Protein AF-A0A2X3F870-F1 (afdb_monomer_lite)

pLDDT: mean 76.88, std 18.26, range [32.31, 94.62]

Radius of gyration: 20.9 Å; chains: 1; bounding box: 55×44×56 Å

Secondary structure (DSSP, 8-state):
-HHHHHHHHHT---TTTS--HHHHHHHHH-SHHHHHHHHHHHHHHHT-GGGGTSPPSHHHHHHHHHHHT-S-S-TT-HHHHHHHHHHHHHHHHHHHHHHHHHHHHHHHHSSSSS-SS-EEETTEEE-TT--HHHHHHHHHHHS-TTS--S---S--------------

Foldseek 3Di:
DLVLLVVLVVPVDPVPPQQFQVSVCCVVVVDPVSLVVVQVLLVCLLPDPLLVLAADDDVLVVLSVLSVVTQDPRRRDSNSNSSNVVSSVQSVVSVVLLVQQQVQVCVQQVDQAFRCQWDDGPNDTHHGRHGSSNSSSVSCVVDDPPPPDPPPPDPPPPPPDPPDDDDD

Organism: Klebsiella pneumoniae (NCBI:txid573)

Structure (mmCIF, N/CA/C/O backbone):
data_AF-A0A2X3F870-F1
#
_entry.id   AF-A0A2X3F870-F1
#
loop_
_atom_site.group_PDB
_atom_site.id
_atom_site.type_symbol
_atom_site.label_atom_id
_atom_site.label_alt_id
_atom_site.label_comp_id
_atom_site.label_asym_id
_atom_site.label_entity_id
_atom_site.label_seq_id
_atom_site.pdbx_PDB_ins_code
_atom_site.Cartn_x
_atom_site.Cartn_y
_atom_site.Cartn_z
_atom_site.occupancy
_atom_site.B_iso_or_equiv
_atom_site.auth_seq_id
_atom_site.auth_comp_id
_atom_site.auth_asym_id
_atom_site.auth_atom_id
_atom_site.pdbx_PDB_model_num
ATOM 1 N N . MET A 1 1 ? 0.006 -7.169 -11.739 1.00 73.25 1 MET A N 1
ATOM 2 C CA . MET A 1 1 ? 1.430 -6.806 -11.553 1.00 73.25 1 MET A CA 1
ATOM 3 C C . MET A 1 1 ? 2.261 -7.981 -11.046 1.00 73.25 1 MET A C 1
ATOM 5 O O . MET A 1 1 ? 3.310 -8.224 -11.620 1.00 73.25 1 MET A O 1
ATOM 9 N N . LEU A 1 2 ? 1.785 -8.770 -10.071 1.00 78.81 2 LEU A N 1
ATOM 10 C CA . LEU A 1 2 ? 2.507 -9.963 -9.597 1.00 78.81 2 LEU A CA 1
ATOM 11 C C . LEU A 1 2 ? 2.809 -11.006 -10.691 1.00 78.81 2 LEU A C 1
ATOM 13 O O . LEU A 1 2 ? 3.943 -11.457 -10.790 1.00 78.81 2 LEU A O 1
ATOM 17 N N . ALA A 1 3 ? 1.834 -11.350 -11.539 1.00 76.44 3 ALA A N 1
ATOM 18 C CA . ALA A 1 3 ? 2.056 -12.285 -12.651 1.00 76.44 3 ALA A CA 1
ATOM 19 C C . ALA A 1 3 ? 3.134 -11.778 -13.627 1.00 76.44 3 ALA A C 1
ATOM 21 O O . ALA A 1 3 ? 3.994 -12.542 -14.049 1.00 76.44 3 ALA A O 1
ATOM 22 N N . LEU A 1 4 ? 3.145 -10.468 -13.900 1.00 74.25 4 LEU A N 1
ATOM 23 C CA . LEU A 1 4 ? 4.176 -9.827 -14.716 1.00 74.25 4 LEU A CA 1
ATOM 24 C C . LEU A 1 4 ? 5.551 -9.932 -14.036 1.00 74.25 4 LEU A C 1
ATOM 26 O O . LEU A 1 4 ? 6.508 -10.361 -14.662 1.00 74.25 4 LEU A O 1
ATOM 30 N N . ALA A 1 5 ? 5.650 -9.640 -12.735 1.00 79.75 5 ALA A N 1
ATOM 31 C CA . ALA A 1 5 ? 6.893 -9.813 -11.977 1.00 79.75 5 ALA A CA 1
ATOM 32 C C . ALA A 1 5 ? 7.414 -11.263 -12.013 1.00 79.75 5 ALA A C 1
ATOM 34 O O . ALA A 1 5 ? 8.611 -11.499 -12.171 1.00 79.75 5 ALA A O 1
ATOM 35 N N . GLN A 1 6 ? 6.514 -12.244 -11.897 1.00 81.12 6 GLN A N 1
ATOM 36 C CA . GLN A 1 6 ? 6.862 -13.661 -11.991 1.00 81.12 6 GLN A CA 1
ATOM 37 C C . GLN A 1 6 ? 7.358 -14.032 -13.391 1.00 81.12 6 GLN A C 1
ATOM 39 O O . GLN A 1 6 ? 8.369 -14.719 -13.494 1.00 81.12 6 GLN A O 1
ATOM 44 N N . GLN A 1 7 ? 6.715 -13.537 -14.451 1.00 72.19 7 GLN A N 1
ATOM 45 C CA . GLN A 1 7 ? 7.171 -13.729 -15.832 1.00 72.19 7 GLN A CA 1
ATOM 46 C C . GLN A 1 7 ? 8.572 -13.137 -16.055 1.00 72.19 7 GLN A C 1
ATOM 48 O O . GLN A 1 7 ? 9.436 -13.821 -16.596 1.00 72.19 7 GLN A O 1
ATOM 53 N N . PHE A 1 8 ? 8.849 -11.937 -15.530 1.00 73.88 8 PHE A N 1
ATOM 54 C CA . PHE A 1 8 ? 10.190 -11.329 -15.553 1.00 73.88 8 PHE A CA 1
ATOM 55 C C . PHE A 1 8 ? 11.271 -12.193 -14.892 1.00 73.88 8 PHE A C 1
ATOM 57 O O . PHE A 1 8 ? 12.393 -12.263 -15.390 1.00 73.88 8 PHE A O 1
ATOM 64 N N . ARG A 1 9 ? 10.944 -12.885 -13.795 1.00 72.38 9 ARG A N 1
ATOM 65 C CA . ARG A 1 9 ? 11.877 -13.812 -13.133 1.00 72.38 9 ARG A CA 1
ATOM 66 C C . ARG A 1 9 ? 12.014 -15.148 -13.853 1.00 72.38 9 ARG A C 1
ATOM 68 O O . ARG A 1 9 ? 13.102 -15.716 -13.865 1.00 72.38 9 ARG A O 1
ATOM 75 N N . GLN A 1 10 ? 10.921 -15.674 -14.400 1.00 71.62 10 GLN A N 1
ATOM 76 C CA . GLN A 1 10 ? 10.891 -16.985 -15.052 1.00 71.62 10 GLN A CA 1
ATOM 77 C C . GLN A 1 10 ? 11.639 -16.982 -16.380 1.00 71.62 10 GLN A C 1
ATOM 79 O O . GLN A 1 10 ? 12.357 -17.935 -16.669 1.00 71.62 10 GLN A O 1
ATOM 84 N N . GLU A 1 11 ? 11.534 -15.904 -17.156 1.00 62.66 11 GLU A N 1
ATOM 85 C CA . GLU A 1 11 ? 12.196 -15.822 -18.458 1.00 62.66 11 GLU A CA 1
ATOM 86 C C . GLU A 1 11 ? 13.712 -15.594 -18.363 1.00 62.66 11 GLU A C 1
ATOM 88 O O . GLU A 1 11 ? 14.329 -15.557 -19.423 1.00 62.66 11 GLU A O 1
ATOM 93 N N . LYS A 1 12 ? 14.295 -15.474 -17.139 1.00 57.09 12 LYS A N 1
ATOM 94 C CA . LYS A 1 12 ? 15.733 -15.265 -16.822 1.00 57.09 12 LYS A CA 1
ATOM 95 C C . LYS A 1 12 ? 16.523 -14.939 -18.089 1.00 57.09 12 LYS A C 1
ATOM 97 O O . LYS A 1 12 ? 16.999 -15.889 -18.719 1.00 57.09 12 LYS A O 1
ATOM 102 N N . PRO A 1 13 ? 16.626 -13.664 -18.507 1.00 52.56 13 PRO A N 1
ATOM 103 C CA . PRO A 1 13 ? 17.113 -13.345 -19.836 1.00 52.56 13 PRO A CA 1
ATOM 104 C C . PRO A 1 13 ? 18.503 -13.937 -19.990 1.00 52.56 13 PRO A C 1
ATOM 106 O O . PRO A 1 13 ? 19.480 -13.497 -19.389 1.00 52.56 13 PRO A O 1
ATOM 109 N N . THR A 1 14 ? 18.567 -15.005 -20.770 1.00 51.88 14 THR A N 1
ATOM 110 C CA . THR A 1 14 ? 19.816 -15.529 -21.276 1.00 51.88 14 THR A CA 1
ATOM 111 C C . THR A 1 14 ? 20.314 -14.430 -22.190 1.00 51.88 14 THR A C 1
ATOM 113 O O . THR A 1 14 ? 19.620 -14.060 -23.139 1.00 51.88 14 THR A O 1
ATOM 116 N N . THR A 1 15 ? 21.457 -13.847 -21.828 1.00 47.84 15 THR A N 1
ATOM 117 C CA . THR A 1 15 ? 22.176 -12.809 -22.568 1.00 47.84 15 THR A CA 1
ATOM 118 C C . THR A 1 15 ? 22.180 -13.156 -24.061 1.00 47.84 15 THR A C 1
ATOM 120 O O . THR A 1 15 ? 23.000 -13.955 -24.499 1.00 47.84 15 THR A O 1
ATOM 123 N N . GLY A 1 16 ? 21.214 -12.646 -24.833 1.00 47.25 16 GLY A N 1
ATOM 124 C CA . GLY A 1 16 ? 21.075 -12.982 -26.254 1.00 47.25 16 GLY A CA 1
ATOM 125 C C . GLY A 1 16 ? 19.655 -13.016 -26.833 1.00 47.25 16 GLY A C 1
ATOM 126 O O . GLY A 1 16 ? 19.491 -12.561 -27.958 1.00 47.25 16 GLY A O 1
ATOM 127 N N . LEU A 1 17 ? 18.627 -13.507 -26.120 1.00 54.16 17 LEU A N 1
ATOM 128 C CA . LEU A 1 17 ? 17.283 -13.693 -26.724 1.00 54.16 17 LEU A CA 1
ATOM 129 C C . LEU A 1 17 ? 16.274 -12.578 -26.390 1.00 54.16 17 LEU A C 1
ATOM 131 O O . LEU A 1 17 ? 15.372 -12.290 -27.174 1.00 54.16 17 LEU A O 1
ATOM 135 N N . PHE A 1 18 ? 16.455 -11.917 -25.249 1.00 53.16 18 PHE A N 1
ATOM 136 C CA . PHE A 1 18 ? 15.670 -10.764 -24.816 1.00 53.16 18 PHE A CA 1
ATOM 137 C C . PHE A 1 18 ? 16.640 -9.600 -24.636 1.00 53.16 18 PHE A C 1
ATOM 139 O O . PHE A 1 18 ? 17.223 -9.425 -23.568 1.00 53.16 18 PHE A O 1
ATOM 146 N N . GLY A 1 19 ? 16.918 -8.860 -25.710 1.00 55.22 19 GLY A N 1
ATOM 147 C CA . GLY A 1 19 ? 17.696 -7.629 -25.597 1.00 55.22 19 GLY A CA 1
ATOM 148 C C . GLY A 1 19 ? 16.934 -6.678 -24.682 1.00 55.22 19 GLY A C 1
ATOM 149 O O . GLY A 1 19 ? 15.888 -6.224 -25.101 1.00 55.22 19 GLY A O 1
ATOM 150 N N . ASN A 1 20 ? 17.434 -6.459 -23.464 1.00 66.75 20 ASN A N 1
ATOM 151 C CA . ASN A 1 20 ? 16.918 -5.615 -22.378 1.00 66.75 20 ASN A CA 1
ATOM 152 C C . ASN A 1 20 ? 15.474 -5.851 -21.858 1.00 66.75 20 ASN A C 1
ATOM 154 O O . ASN A 1 20 ? 14.560 -6.304 -22.549 1.00 66.75 20 ASN A O 1
ATOM 158 N N . ALA A 1 21 ? 15.258 -5.535 -20.577 1.00 66.06 21 ALA A N 1
ATOM 159 C CA . ALA A 1 21 ? 13.963 -5.711 -19.919 1.00 66.06 21 ALA A CA 1
ATOM 160 C C . ALA A 1 21 ? 12.920 -4.664 -20.361 1.00 66.06 21 ALA A C 1
ATOM 162 O O . ALA A 1 21 ? 11.729 -4.882 -20.144 1.00 66.06 21 ALA A O 1
ATOM 163 N N . SER A 1 22 ? 13.316 -3.581 -21.046 1.00 69.50 22 SER A N 1
ATOM 164 C CA . SER A 1 22 ? 12.376 -2.638 -21.669 1.00 69.50 22 SER A CA 1
ATOM 165 C C . SER A 1 22 ? 11.654 -3.257 -22.866 1.00 69.50 22 SER A C 1
ATOM 167 O O . SER A 1 22 ? 10.430 -3.156 -22.945 1.00 69.50 22 SER A O 1
ATOM 169 N N . ASN A 1 23 ? 12.354 -3.994 -23.733 1.00 72.12 23 ASN A N 1
ATOM 170 C CA . ASN A 1 23 ? 11.718 -4.744 -24.818 1.00 72.12 23 ASN A CA 1
ATOM 171 C C . ASN A 1 23 ? 10.829 -5.868 -24.279 1.00 72.12 23 ASN A C 1
ATOM 173 O O . ASN A 1 23 ? 9.741 -6.100 -24.802 1.00 72.12 23 ASN A O 1
ATOM 177 N N . MET A 1 24 ? 11.252 -6.539 -23.204 1.00 72.75 24 MET A N 1
ATOM 178 C CA . MET A 1 24 ? 10.425 -7.535 -22.518 1.00 72.75 24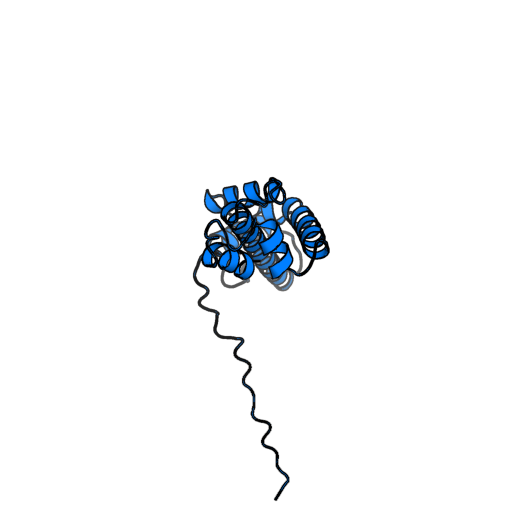 MET A CA 1
ATOM 179 C C . MET A 1 24 ? 9.164 -6.898 -21.916 1.00 72.75 24 MET A C 1
ATOM 181 O O . MET A 1 24 ? 8.060 -7.405 -22.111 1.00 72.75 24 MET A O 1
ATOM 185 N N . PHE A 1 25 ? 9.299 -5.747 -21.252 1.00 75.25 25 PHE A N 1
ATOM 186 C CA . PHE A 1 25 ? 8.173 -4.984 -20.722 1.00 75.25 25 PHE A CA 1
ATOM 187 C C . PHE A 1 25 ? 7.208 -4.577 -21.836 1.00 75.25 25 PHE A C 1
ATOM 189 O O . PHE A 1 25 ? 6.009 -4.822 -21.721 1.00 75.25 25 PHE A O 1
ATOM 196 N N . ALA A 1 26 ? 7.714 -4.011 -22.932 1.00 76.56 26 ALA A N 1
ATOM 197 C CA . ALA A 1 26 ? 6.909 -3.617 -24.083 1.00 76.56 26 ALA A CA 1
ATOM 198 C C . ALA A 1 26 ? 6.200 -4.820 -24.723 1.00 76.56 26 ALA A C 1
ATOM 200 O O . ALA A 1 26 ? 5.017 -4.734 -25.042 1.00 76.56 26 ALA A O 1
ATOM 201 N N . LYS A 1 27 ? 6.878 -5.968 -24.840 1.00 73.69 27 LYS A N 1
ATOM 202 C CA . LYS A 1 27 ? 6.301 -7.209 -25.376 1.00 73.69 27 LYS A CA 1
ATOM 203 C C . LYS A 1 27 ? 5.194 -7.773 -24.482 1.00 73.69 27 LYS A C 1
ATOM 205 O O . LYS A 1 27 ? 4.174 -8.222 -24.994 1.00 73.69 27 LYS A O 1
ATOM 210 N N . LEU A 1 28 ? 5.376 -7.742 -23.161 1.00 73.62 28 LEU A N 1
ATOM 211 C CA . LEU A 1 28 ? 4.415 -8.292 -22.199 1.00 73.62 28 LEU A CA 1
ATOM 212 C C . LEU A 1 28 ? 3.235 -7.355 -21.918 1.00 73.62 28 LEU A C 1
ATOM 214 O O . LEU A 1 28 ? 2.137 -7.816 -21.622 1.00 73.62 28 LEU A O 1
ATOM 218 N N . THR A 1 29 ? 3.452 -6.043 -21.986 1.00 75.50 29 THR A N 1
ATOM 219 C CA . THR A 1 29 ? 2.442 -5.031 -21.629 1.00 75.50 29 THR A CA 1
ATOM 220 C C . THR A 1 29 ? 1.842 -4.299 -22.824 1.00 75.50 29 THR A C 1
ATOM 222 O O . THR A 1 29 ? 0.889 -3.532 -22.665 1.00 75.50 29 THR A O 1
ATOM 225 N N . GLY A 1 30 ? 2.389 -4.530 -24.014 1.00 70.31 30 GLY A N 1
ATOM 226 C CA . GLY A 1 30 ? 1.857 -4.086 -25.293 1.00 70.31 30 GLY A CA 1
ATOM 227 C C . GLY A 1 30 ? 2.106 -2.625 -25.671 1.00 70.31 30 GLY A C 1
ATOM 228 O O . GLY A 1 30 ? 1.771 -2.286 -26.799 1.00 70.31 30 GLY A O 1
ATOM 229 N N . SER A 1 31 ? 2.640 -1.744 -24.804 1.00 69.94 31 SER A N 1
ATOM 230 C CA . SER A 1 31 ? 2.971 -0.351 -25.193 1.00 69.94 31 SER A CA 1
ATOM 231 C C . SER A 1 31 ? 3.619 0.509 -24.093 1.00 69.94 31 SER A C 1
ATOM 233 O O . SER A 1 31 ? 3.501 0.230 -22.898 1.00 69.94 31 SER A O 1
ATOM 235 N N . ASP A 1 32 ? 4.158 1.661 -24.510 1.00 67.88 32 ASP A N 1
ATOM 236 C CA . ASP A 1 32 ? 4.534 2.797 -23.650 1.00 67.88 32 ASP A CA 1
ATOM 237 C C . ASP A 1 32 ? 3.363 3.371 -22.831 1.00 67.88 32 ASP A C 1
ATOM 239 O O . ASP A 1 32 ? 3.560 3.905 -21.733 1.00 67.88 32 ASP A O 1
ATOM 243 N N . THR A 1 33 ? 2.126 3.242 -23.324 1.00 78.25 33 THR A N 1
ATOM 244 C CA . THR A 1 33 ? 0.921 3.688 -22.608 1.00 78.25 33 THR A CA 1
ATOM 245 C C . THR A 1 33 ? 0.771 2.955 -21.280 1.00 78.25 33 THR A C 1
ATOM 247 O O . THR A 1 33 ? 0.413 3.572 -20.276 1.00 78.25 33 THR A O 1
ATOM 250 N N . THR A 1 34 ? 1.120 1.668 -21.236 1.00 80.12 34 THR A N 1
ATOM 251 C CA . THR A 1 34 ? 1.066 0.882 -20.002 1.00 80.12 34 THR A CA 1
ATOM 252 C C . THR A 1 34 ? 2.088 1.376 -18.979 1.00 80.12 34 THR A C 1
ATOM 254 O O . THR A 1 34 ? 1.758 1.513 -17.802 1.00 80.12 34 THR A O 1
ATOM 257 N N . LEU A 1 35 ? 3.306 1.735 -19.402 1.00 79.94 35 LEU A N 1
ATOM 258 C CA . LEU A 1 35 ? 4.307 2.304 -18.491 1.00 79.94 35 LEU A CA 1
ATOM 259 C C . LEU A 1 35 ? 3.855 3.658 -17.926 1.00 79.94 35 LEU A C 1
ATOM 261 O O . LEU A 1 35 ? 4.056 3.946 -16.744 1.00 79.94 35 LEU A O 1
ATOM 265 N N . ARG A 1 36 ? 3.219 4.489 -18.758 1.00 83.88 36 ARG A N 1
ATOM 266 C CA . ARG A 1 36 ? 2.636 5.759 -18.317 1.00 83.88 36 ARG A CA 1
ATOM 267 C C . ARG A 1 36 ? 1.531 5.543 -17.281 1.00 83.88 36 ARG A C 1
ATOM 269 O O . ARG A 1 36 ? 1.548 6.220 -16.255 1.00 83.88 36 ARG A O 1
ATOM 276 N N . ASP A 1 37 ? 0.615 4.606 -17.521 1.00 86.06 37 ASP A N 1
ATOM 277 C CA . ASP A 1 37 ? -0.445 4.260 -16.565 1.00 86.06 37 ASP A CA 1
ATOM 278 C C . ASP A 1 37 ? 0.139 3.747 -15.240 1.00 86.06 37 ASP A C 1
ATOM 280 O O . ASP A 1 37 ? -0.250 4.205 -14.166 1.00 86.06 37 ASP A O 1
ATOM 284 N N . LEU A 1 38 ? 1.160 2.885 -15.290 1.00 85.81 38 LEU A N 1
ATOM 285 C CA . LEU A 1 38 ? 1.844 2.408 -14.084 1.00 85.81 38 LEU A CA 1
ATOM 286 C C . LEU A 1 38 ? 2.469 3.543 -13.274 1.00 85.81 38 LEU A C 1
ATOM 288 O O . LEU A 1 38 ? 2.349 3.547 -12.051 1.00 85.81 38 LEU A O 1
ATOM 292 N N . ARG A 1 39 ? 3.095 4.527 -13.926 1.00 86.88 39 ARG A N 1
ATOM 293 C CA . ARG A 1 39 ? 3.643 5.708 -13.238 1.00 86.88 39 ARG A CA 1
ATOM 294 C C . ARG A 1 39 ? 2.547 6.539 -12.570 1.00 86.88 39 ARG A C 1
ATOM 296 O O . ARG A 1 39 ? 2.739 7.029 -11.460 1.00 86.88 39 ARG A O 1
ATOM 303 N N . ILE A 1 40 ? 1.381 6.673 -13.206 1.00 89.31 40 ILE A N 1
ATOM 304 C CA . ILE A 1 40 ? 0.222 7.351 -12.606 1.00 89.31 40 ILE A CA 1
ATOM 305 C C . ILE A 1 40 ? -0.253 6.585 -11.365 1.00 89.31 40 ILE A C 1
ATOM 307 O O . ILE A 1 40 ? -0.402 7.181 -10.296 1.00 89.31 40 ILE A O 1
ATOM 311 N N . ARG A 1 41 ? -0.424 5.261 -11.473 1.00 87.69 41 ARG A N 1
ATOM 312 C CA . ARG A 1 41 ? -0.826 4.398 -10.349 1.00 87.69 41 ARG A CA 1
ATOM 313 C C . ARG A 1 41 ? 0.184 4.428 -9.208 1.00 87.69 41 ARG A C 1
ATOM 315 O O . ARG A 1 41 ? -0.205 4.539 -8.050 1.00 87.69 41 ARG A O 1
ATOM 322 N N . GLN A 1 42 ? 1.474 4.398 -9.526 1.00 88.94 42 GLN A N 1
ATOM 323 C CA . GLN A 1 42 ? 2.561 4.552 -8.565 1.00 88.94 42 GLN A CA 1
ATOM 324 C C . GLN A 1 42 ? 2.455 5.875 -7.806 1.00 88.94 42 GLN A C 1
ATOM 326 O O . GLN A 1 42 ? 2.488 5.875 -6.577 1.00 88.94 42 GLN A O 1
ATOM 331 N N . ASN A 1 43 ? 2.293 6.994 -8.516 1.00 89.38 43 ASN A N 1
ATOM 332 C CA . ASN A 1 43 ? 2.161 8.306 -7.886 1.00 89.38 43 ASN A CA 1
ATOM 333 C C . ASN A 1 43 ? 0.929 8.369 -6.975 1.00 89.38 43 ASN A C 1
ATOM 335 O O . ASN A 1 43 ? 0.997 8.933 -5.883 1.00 89.38 43 ASN A O 1
ATOM 339 N N . ALA A 1 44 ? -0.185 7.756 -7.380 1.00 89.56 44 ALA A N 1
ATOM 340 C CA . ALA A 1 44 ? -1.361 7.635 -6.526 1.00 89.56 44 ALA A CA 1
ATOM 341 C C . ALA A 1 44 ? -1.077 6.786 -5.272 1.00 89.56 44 ALA A C 1
ATOM 343 O O . ALA A 1 44 ? -1.509 7.142 -4.177 1.00 89.56 44 ALA A O 1
ATOM 344 N N . LEU A 1 45 ? -0.318 5.695 -5.412 1.00 88.56 45 LEU A N 1
ATOM 345 C CA . LEU A 1 45 ? 0.011 4.776 -4.322 1.00 88.56 45 LEU A CA 1
ATOM 346 C C . LEU A 1 45 ? 0.973 5.391 -3.296 1.00 88.56 45 LEU A C 1
ATOM 348 O O . LEU A 1 45 ? 0.740 5.265 -2.097 1.00 88.56 45 LEU A O 1
ATOM 352 N N . VAL A 1 46 ? 2.011 6.101 -3.746 1.00 87.00 46 VAL A N 1
ATOM 353 C CA . VAL A 1 46 ? 2.984 6.785 -2.871 1.00 87.00 46 VAL A CA 1
ATOM 354 C C . VAL A 1 46 ? 2.326 7.896 -2.053 1.00 87.00 46 VAL A C 1
ATOM 356 O O . VAL A 1 46 ? 2.681 8.109 -0.895 1.00 87.00 46 VAL A O 1
ATOM 359 N N . ASN A 1 47 ? 1.337 8.575 -2.634 1.00 87.88 47 ASN A N 1
ATOM 360 C CA . ASN A 1 47 ? 0.583 9.631 -1.963 1.00 87.88 47 ASN A CA 1
ATOM 361 C C . ASN A 1 47 ? -0.606 9.101 -1.140 1.00 87.88 47 ASN A C 1
ATOM 363 O O . ASN A 1 47 ? -1.346 9.881 -0.537 1.00 87.88 47 ASN A O 1
ATOM 367 N N . ASN A 1 48 ? -0.812 7.783 -1.098 1.00 87.75 48 ASN A N 1
ATOM 368 C CA . ASN A 1 48 ? -1.957 7.189 -0.427 1.00 87.75 48 ASN A CA 1
ATOM 369 C C . ASN A 1 48 ? -1.784 7.199 1.104 1.00 87.75 48 ASN A C 1
ATOM 371 O O . ASN A 1 48 ? -0.758 6.795 1.655 1.00 87.75 48 ASN A O 1
ATOM 375 N N . GLN A 1 49 ? -2.841 7.598 1.815 1.00 82.75 49 GLN A N 1
ATOM 376 C CA . GLN A 1 49 ? -2.882 7.618 3.279 1.00 82.75 49 GLN A CA 1
ATOM 377 C C . GLN A 1 49 ? -2.728 6.224 3.910 1.00 82.75 49 GLN A C 1
ATOM 379 O O . GLN A 1 49 ? -2.278 6.136 5.054 1.00 82.75 49 GLN A O 1
ATOM 384 N N . VAL A 1 50 ? -3.034 5.146 3.173 1.00 81.56 50 VAL A N 1
ATOM 385 C CA . VAL A 1 50 ? -2.840 3.754 3.615 1.00 81.56 50 VAL A CA 1
ATOM 386 C C . VAL A 1 50 ? -1.412 3.484 4.067 1.00 81.56 50 VAL A C 1
ATOM 388 O O . VAL A 1 50 ? -1.221 2.743 5.029 1.00 81.56 50 VAL A O 1
ATOM 391 N N . LEU A 1 51 ? -0.411 4.128 3.455 1.00 84.62 51 LEU A N 1
ATOM 392 C CA . LEU A 1 51 ? 0.991 3.915 3.820 1.00 84.62 51 LEU A CA 1
ATOM 393 C C . LEU A 1 51 ? 1.274 4.202 5.304 1.00 84.62 51 LEU A C 1
ATOM 395 O O . LEU A 1 51 ? 2.166 3.603 5.890 1.00 84.62 51 LEU A O 1
ATOM 399 N N . ARG A 1 52 ? 0.482 5.075 5.941 1.00 84.12 52 ARG A N 1
ATOM 400 C CA . ARG A 1 52 ? 0.600 5.419 7.371 1.00 84.12 52 ARG A CA 1
ATOM 401 C C . ARG A 1 52 ? 0.035 4.345 8.308 1.00 84.12 52 ARG A C 1
ATOM 403 O O . ARG A 1 52 ? 0.280 4.393 9.517 1.00 84.12 52 ARG A O 1
ATOM 410 N N . PHE A 1 53 ? -0.766 3.429 7.770 1.00 83.19 53 PHE A N 1
ATOM 411 C CA . PHE A 1 53 ? -1.417 2.336 8.493 1.00 83.19 53 PHE A CA 1
ATOM 412 C C . PHE A 1 53 ? -0.772 0.982 8.219 1.00 83.19 53 PHE A C 1
ATOM 414 O O . PHE A 1 53 ? -1.154 -0.005 8.843 1.00 83.19 53 PHE A O 1
ATOM 421 N N . LEU A 1 54 ? 0.224 0.939 7.332 1.00 84.50 54 LEU A N 1
ATOM 422 C CA . LEU A 1 54 ? 0.987 -0.270 7.106 1.00 84.50 54 LEU A CA 1
ATOM 423 C C . LEU A 1 54 ? 1.692 -0.707 8.402 1.00 84.50 54 LEU A C 1
ATOM 425 O O . LEU A 1 54 ? 2.239 0.140 9.118 1.00 84.50 54 LEU A O 1
ATOM 429 N N . PRO A 1 55 ? 1.693 -2.013 8.718 1.00 81.69 55 PRO A N 1
ATOM 430 C CA . PRO A 1 55 ? 2.484 -2.534 9.820 1.00 81.69 55 PRO A CA 1
ATOM 431 C C . PRO A 1 55 ? 3.972 -2.255 9.564 1.00 81.69 55 PRO A C 1
ATOM 433 O O . PRO A 1 55 ? 4.442 -2.551 8.459 1.00 81.69 55 PRO A O 1
ATOM 436 N N . PRO A 1 56 ? 4.710 -1.711 10.547 1.00 79.38 56 PRO A N 1
ATOM 437 C CA . PRO A 1 56 ? 6.143 -1.488 10.397 1.00 79.38 56 PRO A CA 1
ATOM 438 C C . PRO A 1 56 ? 6.865 -2.829 10.234 1.00 79.38 56 PRO A C 1
ATOM 440 O O . PRO A 1 56 ? 6.514 -3.811 10.894 1.00 79.38 56 PRO A O 1
ATOM 443 N N . GLY A 1 57 ? 7.877 -2.877 9.371 1.00 80.88 57 GLY A N 1
ATOM 444 C CA . GLY A 1 57 ? 8.689 -4.074 9.209 1.00 80.88 57 GLY A CA 1
ATOM 445 C C . GLY A 1 57 ? 9.575 -4.042 7.962 1.00 80.88 57 GLY A C 1
ATOM 446 O O . GLY A 1 57 ? 9.188 -3.446 6.956 1.00 80.88 57 GLY A O 1
ATOM 447 N N . PRO A 1 58 ? 10.716 -4.762 7.967 1.00 78.38 58 PRO A N 1
ATOM 448 C CA . PRO A 1 58 ? 11.736 -4.645 6.921 1.00 78.38 58 PRO A CA 1
ATOM 449 C C . PRO A 1 58 ? 11.234 -4.894 5.492 1.00 78.38 58 PRO A C 1
ATOM 451 O O . PRO A 1 58 ? 11.754 -4.308 4.547 1.00 78.38 58 PRO A O 1
ATOM 454 N N . ALA A 1 59 ? 10.247 -5.778 5.318 1.00 78.75 59 ALA A N 1
ATOM 455 C CA . ALA A 1 59 ? 9.676 -6.090 4.009 1.00 78.75 59 ALA A CA 1
ATOM 456 C C . ALA A 1 59 ? 8.773 -4.958 3.497 1.00 78.75 59 ALA A C 1
ATOM 458 O O . ALA A 1 59 ? 8.991 -4.445 2.403 1.00 78.75 59 ALA A O 1
ATOM 459 N N . THR A 1 60 ? 7.811 -4.530 4.317 1.00 82.88 60 THR A N 1
ATOM 460 C CA . THR A 1 60 ? 6.901 -3.424 4.002 1.00 82.88 60 THR A CA 1
ATOM 461 C C . THR A 1 60 ? 7.664 -2.127 3.749 1.00 82.88 60 THR A C 1
ATOM 463 O O . THR A 1 60 ? 7.389 -1.435 2.772 1.00 82.88 60 THR A O 1
ATOM 466 N N . ASP A 1 61 ? 8.644 -1.812 4.598 1.00 85.88 61 ASP A N 1
ATOM 467 C CA . ASP A 1 61 ? 9.446 -0.592 4.479 1.00 85.88 61 ASP A CA 1
ATOM 468 C C . ASP A 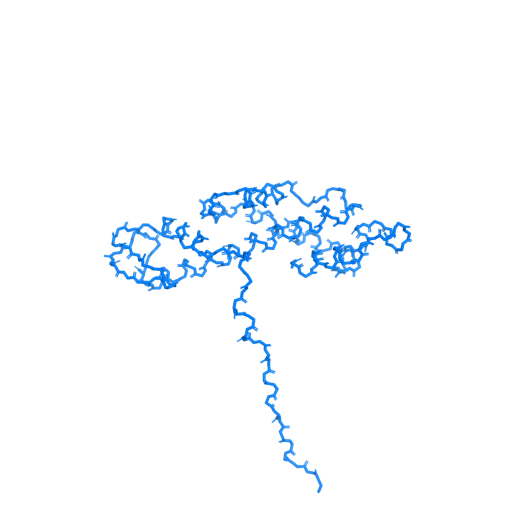1 61 ? 10.240 -0.590 3.166 1.00 85.88 61 ASP A C 1
ATOM 470 O O . ASP A 1 61 ? 10.255 0.408 2.444 1.00 85.88 61 ASP A O 1
ATOM 474 N N . ARG A 1 62 ? 10.811 -1.745 2.795 1.00 86.69 62 ARG A N 1
ATOM 475 C CA . ARG A 1 62 ? 11.503 -1.932 1.516 1.00 86.69 62 ARG A CA 1
ATOM 476 C C . ARG A 1 62 ? 10.564 -1.784 0.321 1.00 86.69 62 ARG A C 1
ATOM 478 O O . ARG A 1 62 ? 10.945 -1.148 -0.657 1.00 86.69 62 ARG A O 1
ATOM 485 N N . ASP A 1 63 ? 9.357 -2.342 0.383 1.00 86.12 63 ASP A N 1
ATOM 486 C CA . ASP A 1 63 ? 8.375 -2.206 -0.698 1.00 86.12 63 ASP A CA 1
ATOM 487 C C . ASP A 1 63 ? 7.958 -0.741 -0.890 1.00 86.12 63 ASP A C 1
ATOM 489 O O . ASP A 1 63 ? 7.899 -0.250 -2.019 1.00 86.12 63 ASP A O 1
ATOM 493 N N . VAL A 1 64 ? 7.728 -0.014 0.210 1.00 87.75 64 VAL A N 1
ATOM 494 C CA . VAL A 1 64 ? 7.439 1.426 0.180 1.00 87.75 64 VAL A CA 1
ATOM 495 C C . VAL A 1 64 ? 8.598 2.203 -0.432 1.00 87.75 64 VAL A C 1
ATOM 497 O O . VAL A 1 64 ? 8.364 3.077 -1.265 1.00 87.75 64 VAL A O 1
ATOM 500 N N . GLU A 1 65 ? 9.834 1.897 -0.050 1.00 90.06 65 GLU A N 1
ATOM 501 C CA . GLU A 1 65 ? 11.014 2.565 -0.591 1.00 90.06 65 GLU A CA 1
ATOM 502 C C . GLU A 1 65 ? 11.182 2.318 -2.094 1.00 90.06 65 GLU A C 1
ATOM 504 O O . GLU A 1 65 ? 11.325 3.273 -2.856 1.00 90.06 65 GLU A O 1
ATOM 509 N N . ILE A 1 66 ? 11.062 1.067 -2.542 1.00 88.25 66 ILE A N 1
ATOM 510 C CA . ILE A 1 66 ? 11.150 0.703 -3.963 1.00 88.25 66 ILE A CA 1
ATOM 511 C C . ILE A 1 66 ? 10.083 1.432 -4.783 1.00 88.25 66 ILE A C 1
ATOM 513 O O . ILE A 1 66 ? 10.373 1.970 -5.849 1.00 88.25 66 ILE A O 1
ATOM 517 N N . VAL A 1 67 ? 8.842 1.485 -4.295 1.00 88.00 67 VAL A N 1
ATOM 518 C CA . VAL A 1 67 ? 7.765 2.167 -5.021 1.00 88.00 67 VAL A CA 1
ATOM 519 C C . VAL A 1 67 ? 7.926 3.688 -4.969 1.00 88.00 67 VAL A C 1
ATOM 521 O O . VAL A 1 67 ? 7.574 4.359 -5.936 1.00 88.00 67 VAL A O 1
ATOM 524 N N . ARG A 1 68 ?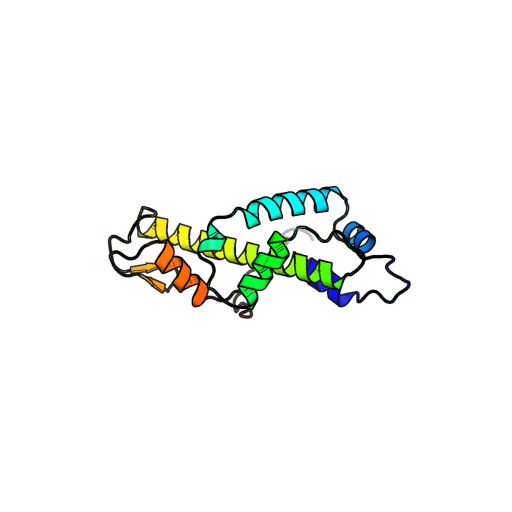 8.502 4.251 -3.902 1.00 88.38 68 ARG A N 1
ATOM 525 C CA . ARG A 1 68 ? 8.824 5.687 -3.817 1.00 88.38 68 ARG A CA 1
ATOM 526 C C . ARG A 1 68 ? 9.924 6.120 -4.777 1.00 88.38 68 ARG A C 1
ATOM 528 O O . ARG A 1 68 ? 9.875 7.249 -5.251 1.00 88.38 68 ARG A O 1
ATOM 535 N N . GLN A 1 69 ? 10.886 5.248 -5.066 1.00 87.75 69 GLN A N 1
ATOM 536 C CA . GLN A 1 69 ? 12.004 5.552 -5.964 1.00 87.75 69 GLN A CA 1
ATOM 537 C C . GLN A 1 69 ? 11.583 5.764 -7.427 1.00 87.75 69 GLN A C 1
ATOM 539 O O . GLN A 1 69 ? 12.358 6.317 -8.202 1.00 87.75 69 GLN A O 1
ATOM 544 N N . GLY A 1 70 ? 10.358 5.395 -7.809 1.00 82.31 70 GLY A N 1
ATOM 545 C CA . GLY A 1 70 ? 9.899 5.538 -9.190 1.00 82.31 70 GLY A CA 1
ATOM 546 C C . GLY A 1 70 ? 10.041 4.245 -9.992 1.00 82.31 70 GLY A C 1
ATOM 547 O O . GLY A 1 70 ? 10.582 3.249 -9.518 1.00 82.31 70 GLY A O 1
ATOM 548 N N . ALA A 1 71 ? 9.464 4.229 -11.194 1.00 80.38 71 ALA A N 1
ATOM 549 C CA . ALA A 1 71 ? 9.755 3.174 -12.159 1.00 80.38 71 ALA A CA 1
ATOM 550 C C . ALA A 1 71 ? 11.270 3.170 -12.457 1.00 80.38 71 ALA A C 1
ATOM 552 O O . ALA A 1 71 ? 11.820 4.260 -12.650 1.00 80.38 71 ALA A O 1
ATOM 553 N N . PRO A 1 72 ? 11.936 2.001 -12.520 1.00 74.75 72 PRO A N 1
ATOM 554 C CA . PRO A 1 72 ? 13.369 1.923 -12.790 1.00 74.75 72 PRO A CA 1
ATOM 555 C C . PRO A 1 72 ? 13.750 2.707 -14.050 1.00 74.75 72 PRO A C 1
ATOM 557 O O . PRO A 1 72 ? 13.097 2.584 -15.086 1.00 74.75 72 PRO A O 1
ATOM 560 N N . THR A 1 73 ? 14.790 3.536 -13.961 1.00 67.69 73 THR A N 1
ATOM 561 C CA . THR A 1 73 ? 15.362 4.226 -15.130 1.00 67.69 73 THR A CA 1
ATOM 562 C C . THR A 1 73 ? 16.166 3.260 -15.989 1.00 67.69 73 THR A C 1
ATOM 564 O O . THR A 1 73 ? 16.118 3.335 -17.213 1.00 67.69 73 THR A O 1
ATOM 567 N N . ASP A 1 74 ? 16.850 2.326 -15.333 1.00 65.31 74 ASP A N 1
ATOM 568 C CA . ASP A 1 74 ? 17.522 1.191 -15.940 1.00 65.31 74 ASP A CA 1
ATOM 569 C C . ASP A 1 74 ? 16.542 0.010 -16.022 1.00 65.31 74 ASP A C 1
ATOM 571 O O . ASP A 1 74 ? 16.420 -0.822 -15.118 1.00 65.31 74 ASP A O 1
ATOM 575 N N . MET A 1 75 ? 15.779 -0.005 -17.114 1.00 68.12 75 MET A N 1
ATOM 576 C CA . MET A 1 75 ? 14.916 -1.121 -17.496 1.00 68.12 75 MET A CA 1
ATOM 577 C C . MET A 1 75 ? 15.728 -2.260 -18.135 1.00 68.12 75 MET A C 1
ATOM 579 O O . MET A 1 75 ? 15.133 -3.142 -18.743 1.00 68.12 75 MET A O 1
ATOM 583 N N . ASP A 1 76 ? 17.061 -2.274 -18.040 1.00 64.31 76 ASP A N 1
ATOM 584 C CA . ASP A 1 76 ? 17.888 -3.330 -18.626 1.00 64.31 76 ASP A CA 1
ATOM 585 C C . ASP A 1 76 ? 18.099 -4.493 -17.645 1.00 64.31 76 ASP A C 1
ATOM 587 O O . ASP A 1 76 ? 18.387 -5.613 -18.073 1.00 64.31 76 ASP A O 1
ATOM 591 N N . ASN A 1 77 ? 17.850 -4.279 -16.344 1.00 74.56 77 ASN A N 1
ATOM 592 C CA . ASN A 1 77 ? 17.876 -5.336 -15.335 1.00 74.56 77 ASN A CA 1
ATOM 593 C C . ASN A 1 77 ? 16.463 -5.899 -15.034 1.00 74.56 77 ASN A C 1
ATOM 595 O O . ASN A 1 77 ? 15.673 -5.261 -14.327 1.00 74.56 77 ASN A O 1
ATOM 599 N N . PRO A 1 78 ? 16.144 -7.129 -15.478 1.00 73.00 78 PRO A N 1
ATOM 600 C CA . PRO A 1 78 ? 14.827 -7.749 -15.294 1.00 73.00 78 PRO A CA 1
ATOM 601 C C . PRO A 1 78 ? 14.461 -7.969 -13.823 1.00 73.00 78 PRO A C 1
ATOM 603 O O . PRO A 1 78 ? 13.287 -7.887 -13.471 1.00 73.00 78 PRO A O 1
ATOM 606 N N . GLU A 1 79 ? 15.439 -8.224 -12.949 1.00 80.44 79 GLU A N 1
ATOM 607 C CA . GLU A 1 79 ? 15.184 -8.471 -11.529 1.00 80.44 79 GLU A CA 1
ATOM 608 C C . GLU A 1 79 ? 14.796 -7.172 -10.823 1.00 80.44 79 GLU A C 1
ATOM 610 O O . GLU A 1 79 ? 13.940 -7.169 -9.941 1.00 80.44 79 GLU A O 1
ATOM 615 N N . VAL A 1 80 ? 15.374 -6.043 -11.244 1.00 82.31 80 VAL A N 1
ATOM 616 C CA . VAL A 1 80 ? 15.005 -4.721 -10.724 1.00 82.31 80 VAL A CA 1
ATOM 617 C C . VAL A 1 80 ? 13.563 -4.386 -11.108 1.00 82.31 80 VAL A C 1
ATOM 619 O O . VAL A 1 80 ? 12.790 -3.962 -10.245 1.00 82.31 80 VAL A O 1
ATOM 622 N N . VAL A 1 81 ? 13.171 -4.647 -12.360 1.00 81.38 81 VAL A N 1
ATOM 623 C CA . VAL A 1 81 ? 11.790 -4.450 -12.833 1.00 81.38 81 VAL A CA 1
ATOM 624 C C . VAL A 1 81 ? 10.821 -5.406 -12.135 1.00 81.38 81 VAL A C 1
ATOM 626 O O . VAL A 1 81 ? 9.781 -4.966 -11.643 1.00 81.38 81 VAL A O 1
ATOM 629 N N . ALA A 1 82 ? 11.169 -6.690 -12.017 1.00 83.38 82 ALA A N 1
ATOM 630 C CA . ALA A 1 82 ? 10.358 -7.682 -11.315 1.00 83.38 82 ALA A CA 1
ATOM 631 C C . ALA A 1 82 ? 10.113 -7.283 -9.859 1.00 83.38 82 ALA A C 1
ATOM 633 O O . ALA A 1 82 ? 8.974 -7.294 -9.393 1.00 83.38 82 ALA A O 1
ATOM 634 N N . ARG A 1 83 ? 11.172 -6.881 -9.149 1.00 85.88 83 ARG A N 1
ATOM 635 C CA . ARG A 1 83 ? 11.084 -6.453 -7.754 1.00 85.88 83 ARG A CA 1
ATOM 636 C C . ARG A 1 83 ? 10.225 -5.199 -7.603 1.00 85.88 83 ARG A C 1
ATOM 638 O O . ARG A 1 83 ? 9.405 -5.143 -6.695 1.00 85.88 83 ARG A O 1
ATOM 645 N N . TRP A 1 84 ? 10.360 -4.226 -8.502 1.00 88.19 84 TRP A N 1
ATOM 646 C CA . TRP A 1 84 ? 9.505 -3.037 -8.503 1.00 88.19 84 TRP A CA 1
ATOM 647 C C . TRP A 1 84 ? 8.023 -3.380 -8.714 1.00 88.19 84 TRP A C 1
ATOM 649 O O . TRP A 1 84 ? 7.175 -2.953 -7.927 1.00 88.19 84 TRP A O 1
ATOM 659 N N . LEU A 1 85 ? 7.709 -4.209 -9.715 1.00 87.38 85 LEU A N 1
ATOM 660 C CA . LEU A 1 85 ? 6.344 -4.673 -9.991 1.00 87.38 85 LEU A CA 1
ATOM 661 C C . LEU A 1 85 ? 5.751 -5.482 -8.829 1.00 87.38 85 LEU A C 1
ATOM 663 O O . LEU A 1 85 ? 4.557 -5.377 -8.538 1.00 87.38 85 LEU A O 1
ATOM 667 N N . GLU A 1 86 ? 6.572 -6.290 -8.161 1.00 88.38 86 GLU A N 1
ATOM 668 C CA . GLU A 1 86 ? 6.183 -7.044 -6.974 1.00 88.38 86 GLU A CA 1
ATOM 669 C C . GLU A 1 86 ? 5.848 -6.110 -5.806 1.00 88.38 86 GLU A C 1
ATOM 671 O O . GLU A 1 86 ? 4.762 -6.225 -5.232 1.00 88.38 86 GLU A O 1
ATOM 676 N N . SER A 1 87 ? 6.715 -5.138 -5.502 1.00 89.12 87 SER A N 1
ATOM 677 C CA . SER A 1 87 ? 6.471 -4.145 -4.451 1.00 89.12 87 SER A CA 1
ATOM 678 C C . SER A 1 87 ? 5.215 -3.312 -4.731 1.00 89.12 87 SER A C 1
ATOM 680 O O . SER A 1 87 ? 4.389 -3.138 -3.833 1.00 89.12 87 SER A O 1
ATOM 682 N N . MET A 1 88 ? 4.993 -2.876 -5.980 1.00 88.88 88 MET A N 1
ATOM 683 C CA . MET A 1 88 ? 3.732 -2.229 -6.375 1.00 88.88 88 MET A CA 1
ATOM 684 C C . MET A 1 88 ? 2.531 -3.133 -6.097 1.00 88.88 88 MET A C 1
ATOM 686 O O . MET A 1 88 ? 1.579 -2.711 -5.443 1.00 88.88 88 MET A O 1
ATOM 690 N N . SER A 1 89 ? 2.593 -4.397 -6.526 1.00 89.56 89 SER A N 1
ATOM 691 C CA . SER A 1 89 ? 1.499 -5.350 -6.335 1.00 89.56 89 SER A CA 1
ATOM 692 C C . SER A 1 89 ? 1.182 -5.589 -4.858 1.00 89.56 89 SER A C 1
ATOM 694 O O . SER A 1 89 ? 0.012 -5.718 -4.496 1.00 89.56 89 SER A O 1
ATOM 696 N N . ARG A 1 90 ? 2.200 -5.672 -3.994 1.00 88.94 90 ARG A N 1
ATOM 697 C CA . ARG A 1 90 ? 2.011 -5.856 -2.549 1.00 88.94 90 ARG A CA 1
ATOM 698 C C . ARG A 1 90 ? 1.365 -4.632 -1.911 1.00 88.94 90 ARG A C 1
ATOM 700 O O . ARG A 1 90 ? 0.417 -4.787 -1.142 1.00 88.94 90 ARG A O 1
ATOM 707 N N . LEU A 1 91 ? 1.814 -3.428 -2.262 1.00 90.06 91 LEU A N 1
ATOM 708 C CA . LEU A 1 91 ? 1.218 -2.189 -1.759 1.00 90.06 91 LEU A CA 1
ATOM 709 C C . LEU A 1 91 ? -0.219 -1.987 -2.260 1.00 90.06 91 LEU A C 1
ATOM 711 O O . LEU A 1 91 ? -1.072 -1.555 -1.486 1.00 90.06 91 LEU A O 1
ATOM 715 N N . GLU A 1 92 ? -0.529 -2.358 -3.504 1.00 90.00 92 GLU A N 1
ATOM 716 C CA . GLU A 1 92 ? -1.904 -2.354 -4.019 1.00 90.00 92 GLU A CA 1
ATOM 717 C C . GLU A 1 92 ? -2.805 -3.320 -3.242 1.00 90.00 92 GLU A C 1
ATOM 719 O O . GLU A 1 92 ? -3.897 -2.937 -2.818 1.00 90.00 92 GLU A O 1
ATOM 724 N N . ARG A 1 93 ? -2.337 -4.548 -2.976 1.00 90.31 93 ARG A N 1
ATOM 725 C CA . ARG A 1 93 ? -3.077 -5.513 -2.146 1.00 90.31 93 ARG A CA 1
ATOM 726 C C . ARG A 1 93 ? -3.273 -4.991 -0.717 1.00 90.31 93 ARG A C 1
ATOM 728 O O . ARG A 1 93 ? -4.351 -5.159 -0.155 1.00 90.31 93 ARG A O 1
ATOM 735 N N . ARG A 1 94 ? -2.275 -4.310 -0.134 1.00 89.75 94 ARG A N 1
ATOM 736 C CA . ARG A 1 94 ? -2.392 -3.662 1.190 1.00 89.75 94 ARG A CA 1
ATOM 737 C C . ARG A 1 94 ? -3.415 -2.528 1.178 1.00 89.75 94 ARG A C 1
ATOM 739 O O . ARG A 1 94 ? -4.176 -2.387 2.131 1.00 89.75 94 ARG A O 1
ATOM 746 N N . ASN A 1 95 ? -3.456 -1.745 0.103 1.00 90.50 95 ASN A N 1
ATOM 747 C CA . ASN A 1 95 ? -4.468 -0.712 -0.101 1.00 90.50 95 ASN A CA 1
ATOM 748 C C . ASN A 1 95 ? -5.877 -1.308 -0.194 1.00 90.50 95 ASN A C 1
ATOM 750 O O . ASN A 1 95 ? -6.779 -0.816 0.478 1.00 90.50 95 ASN A O 1
ATOM 754 N N . ALA A 1 96 ? -6.061 -2.393 -0.951 1.00 91.19 96 ALA A N 1
ATOM 755 C CA . ALA A 1 96 ? -7.335 -3.110 -1.007 1.00 91.19 96 ALA A CA 1
ATOM 756 C C . ALA A 1 96 ? -7.757 -3.617 0.382 1.00 91.19 96 ALA A C 1
ATOM 758 O O . ALA A 1 96 ? -8.829 -3.259 0.856 1.00 91.19 96 ALA A O 1
ATOM 759 N N . GLN A 1 97 ? -6.859 -4.309 1.090 1.00 91.44 97 GLN A N 1
ATOM 760 C CA . GLN A 1 97 ? -7.099 -4.809 2.447 1.00 91.44 97 GLN A CA 1
ATOM 761 C C . GLN A 1 97 ? -7.534 -3.702 3.424 1.00 91.44 97 GLN A C 1
ATOM 763 O O . GLN A 1 97 ? -8.431 -3.905 4.243 1.00 91.44 97 GLN A O 1
ATOM 768 N N . PHE A 1 98 ? -6.904 -2.527 3.354 1.00 92.94 98 PHE A N 1
ATOM 769 C CA . PHE A 1 98 ? -7.312 -1.382 4.164 1.00 92.94 98 PHE A CA 1
ATOM 770 C C . PHE A 1 98 ? -8.695 -0.856 3.767 1.00 92.94 98 PHE A C 1
ATOM 772 O O . PHE A 1 98 ? -9.483 -0.509 4.643 1.00 92.94 98 PHE A O 1
ATOM 779 N N . ASN A 1 99 ? -8.993 -0.769 2.469 1.00 92.56 99 ASN A N 1
ATOM 780 C CA . ASN A 1 99 ? -10.284 -0.277 1.993 1.00 92.56 99 ASN A CA 1
ATOM 781 C C . ASN A 1 99 ? -11.427 -1.224 2.372 1.00 92.56 99 ASN A C 1
ATOM 783 O O . ASN A 1 99 ? -12.472 -0.737 2.797 1.00 92.56 99 ASN A O 1
ATOM 787 N N . ASP A 1 100 ? -11.204 -2.537 2.322 1.00 93.81 100 ASP A N 1
ATOM 788 C CA . ASP A 1 100 ? -12.157 -3.545 2.798 1.00 93.81 100 ASP A CA 1
ATOM 789 C C . ASP A 1 100 ? -12.420 -3.371 4.296 1.00 93.81 100 ASP A C 1
ATOM 791 O O . ASP A 1 100 ? -13.566 -3.255 4.730 1.00 93.81 100 ASP A O 1
ATOM 795 N N . PHE A 1 101 ? -11.350 -3.241 5.088 1.00 94.25 101 PHE A N 1
ATOM 796 C CA . PHE A 1 101 ? -11.461 -2.987 6.523 1.00 94.25 101 PHE A CA 1
ATOM 797 C C . PHE A 1 101 ? -12.202 -1.683 6.825 1.00 94.25 101 PHE A C 1
ATOM 799 O O . PHE A 1 101 ? -13.085 -1.640 7.678 1.00 94.25 101 PHE A O 1
ATOM 806 N N . LYS A 1 102 ? -11.866 -0.605 6.113 1.00 93.19 102 LYS A N 1
ATOM 807 C CA . LYS A 1 102 ? -12.528 0.691 6.256 1.00 93.19 102 LYS A CA 1
ATOM 808 C C . LYS A 1 102 ? -14.004 0.604 5.871 1.00 93.19 102 LYS A C 1
ATOM 810 O O . LYS A 1 102 ? -14.822 1.237 6.532 1.00 93.19 102 LYS A O 1
ATOM 815 N N . SER A 1 103 ? -14.344 -0.144 4.826 1.00 94.62 103 SER A N 1
ATOM 816 C CA . SER A 1 103 ? -15.729 -0.361 4.410 1.00 94.62 103 SER A CA 1
ATOM 817 C C . SER A 1 103 ? -16.525 -1.045 5.519 1.00 94.62 103 SER A C 1
ATOM 819 O O . SER A 1 103 ? -17.537 -0.506 5.967 1.00 94.62 103 SER A O 1
ATOM 821 N N . GLU A 1 104 ? -16.008 -2.153 6.051 1.00 94.19 104 GLU A N 1
ATOM 822 C CA . GLU A 1 104 ? -16.655 -2.889 7.141 1.00 94.19 104 GLU A CA 1
ATOM 823 C C . GLU A 1 104 ? -16.748 -2.051 8.424 1.00 94.19 104 GLU A C 1
ATOM 825 O O . GLU A 1 104 ? -17.769 -2.043 9.114 1.00 94.19 104 GLU A O 1
ATOM 830 N N . TRP A 1 105 ? -15.715 -1.254 8.706 1.00 93.81 105 TRP A N 1
ATOM 831 C CA . TRP A 1 105 ? -15.732 -0.285 9.795 1.00 93.81 105 TRP A CA 1
ATOM 832 C C . TRP A 1 105 ? -16.846 0.742 9.642 1.00 93.81 105 TRP A C 1
ATOM 834 O O . TRP A 1 105 ? -17.569 1.017 10.596 1.00 93.81 105 TRP A O 1
ATOM 844 N N . MET A 1 106 ? -16.996 1.333 8.457 1.00 93.06 106 MET A N 1
ATOM 845 C CA . MET A 1 106 ? -18.058 2.303 8.204 1.00 93.06 106 MET A CA 1
ATOM 846 C C . MET A 1 106 ? -19.440 1.649 8.241 1.00 93.06 106 MET A C 1
ATOM 848 O O . MET A 1 106 ? -20.361 2.268 8.764 1.00 93.06 106 MET A O 1
ATOM 852 N N . SER A 1 107 ? -19.572 0.416 7.749 1.00 92.19 107 SER A N 1
ATOM 853 C CA . SER A 1 107 ? -20.807 -0.373 7.823 1.00 92.19 107 SER A CA 1
ATOM 854 C C . SER A 1 107 ? -21.228 -0.610 9.278 1.00 92.19 107 SER A C 1
ATOM 856 O O . SER A 1 107 ? -22.359 -0.321 9.665 1.00 92.19 107 SER A O 1
ATOM 858 N N . THR A 1 108 ? -20.281 -1.028 10.123 1.00 90.50 108 THR A N 1
ATOM 859 C CA . THR A 1 108 ? -20.543 -1.365 11.529 1.00 90.50 108 THR A CA 1
ATOM 860 C C . THR A 1 108 ? -20.691 -0.127 12.422 1.00 90.50 108 THR A C 1
ATOM 862 O O . THR A 1 108 ? -21.558 -0.076 13.294 1.00 90.50 108 THR A O 1
ATOM 865 N N . ASN A 1 109 ? -19.849 0.893 12.235 1.00 90.19 109 ASN A N 1
ATOM 866 C CA . ASN A 1 109 ? -19.782 2.061 13.122 1.00 90.19 109 ASN A CA 1
ATOM 867 C C . ASN A 1 109 ? -20.578 3.276 12.605 1.00 90.19 109 ASN A C 1
ATOM 869 O O . ASN A 1 109 ? -20.779 4.256 13.331 1.00 90.19 109 ASN A O 1
ATOM 873 N N . GLY A 1 110 ? -20.987 3.271 11.335 1.00 89.25 110 GLY A N 1
ATOM 874 C CA . GLY A 1 110 ? -21.686 4.372 10.661 1.00 89.25 110 GLY A CA 1
ATOM 875 C C . GLY A 1 110 ? -20.841 5.631 10.429 1.00 89.25 110 GLY A C 1
ATOM 876 O O . GLY A 1 110 ? -21.327 6.604 9.861 1.00 89.25 110 GLY A O 1
ATOM 877 N N . ASN A 1 111 ? -19.591 5.662 10.901 1.00 89.75 111 ASN A N 1
ATOM 878 C CA . ASN A 1 111 ? -18.686 6.799 10.757 1.00 89.75 111 ASN A CA 1
ATOM 879 C C . ASN A 1 111 ? -17.209 6.355 10.853 1.00 89.75 111 ASN A C 1
ATOM 881 O O . ASN A 1 111 ? -16.905 5.366 11.528 1.00 89.75 111 ASN A O 1
ATOM 885 N N . PRO A 1 112 ? -16.271 7.099 10.237 1.00 89.12 112 PRO A N 1
ATOM 886 C CA . PRO A 1 112 ? -14.840 6.776 10.259 1.00 89.12 112 PRO A CA 1
ATOM 887 C C . PRO A 1 112 ? -14.128 7.169 11.568 1.00 89.12 112 PRO A C 1
ATOM 889 O O . PRO A 1 112 ? -12.915 7.000 11.675 1.00 89.12 112 PRO A O 1
ATOM 892 N N . GLY A 1 113 ? -14.853 7.732 12.540 1.00 91.38 113 GLY A N 1
ATOM 893 C CA . GLY A 1 113 ? -14.330 8.128 13.844 1.00 91.38 113 GLY A CA 1
ATOM 894 C C . GLY A 1 113 ? -14.131 6.943 14.789 1.00 91.38 113 GLY A C 1
ATOM 895 O O . GLY A 1 113 ? -13.974 5.800 14.363 1.00 91.38 113 GLY A O 1
ATOM 896 N N . GLN A 1 114 ? -14.117 7.220 16.092 1.00 94.19 114 GLN A N 1
ATOM 897 C CA . GLN A 1 114 ? -13.977 6.183 17.115 1.00 94.19 114 GLN A CA 1
ATOM 898 C C . GLN A 1 114 ? -15.174 5.229 17.126 1.00 94.19 114 GLN A C 1
ATOM 900 O O . GLN A 1 114 ? -16.313 5.632 16.861 1.00 94.19 114 GLN A O 1
ATOM 905 N N . SER A 1 115 ? -14.915 3.967 17.466 1.00 92.94 115 SER A N 1
ATOM 906 C CA . SER A 1 115 ? -15.966 2.973 17.61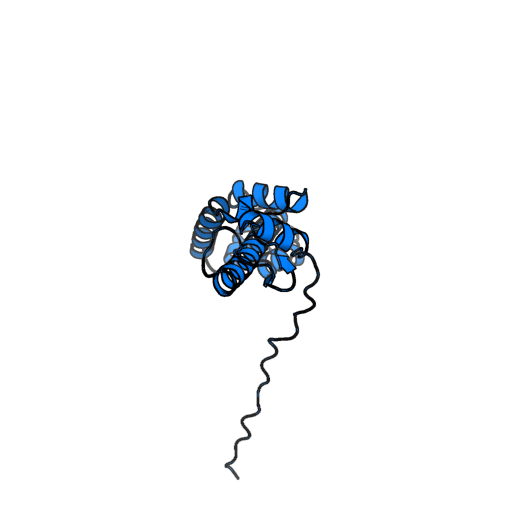0 1.00 92.94 115 SER A CA 1
ATOM 907 C C . SER A 1 115 ? -16.898 3.351 18.757 1.00 92.94 115 SER A C 1
ATOM 909 O O . SER A 1 115 ? -16.458 3.583 19.885 1.00 92.94 115 SER A O 1
ATOM 911 N N . ARG A 1 116 ? -18.204 3.410 18.501 1.00 88.44 116 ARG A N 1
ATOM 912 C CA . ARG A 1 116 ? -19.196 3.739 19.540 1.00 88.44 116 ARG A CA 1
ATOM 913 C C . ARG A 1 116 ? -19.537 2.548 20.430 1.00 88.44 116 ARG A C 1
ATOM 915 O O . ARG A 1 116 ? -20.024 2.739 21.547 1.00 88.44 116 ARG A O 1
ATOM 922 N N . LYS A 1 117 ? -19.307 1.334 19.932 1.00 87.44 117 LYS A N 1
ATOM 923 C CA . LYS A 1 117 ? -19.652 0.069 20.583 1.00 87.44 117 LYS A CA 1
ATOM 924 C C . LYS A 1 117 ? -18.515 -0.933 20.414 1.00 87.44 117 LYS A C 1
ATOM 926 O O . LYS A 1 117 ? -17.646 -0.765 19.565 1.00 87.44 117 LYS A O 1
ATOM 931 N N . GLU A 1 118 ? -18.519 -1.955 21.249 1.00 89.38 118 GLU A N 1
ATOM 932 C CA . GLU A 1 118 ? -17.693 -3.135 21.012 1.00 89.38 118 GLU A CA 1
ATOM 933 C C . GLU A 1 118 ? -18.336 -3.975 19.906 1.00 89.38 118 GLU A C 1
ATOM 935 O O . GLU A 1 118 ? -19.558 -3.941 19.729 1.00 89.38 118 GLU A O 1
ATOM 940 N N . GLY A 1 119 ? -17.520 -4.689 19.140 1.00 88.25 119 GLY A N 1
ATOM 941 C CA . GLY A 1 119 ? -17.998 -5.524 18.044 1.00 88.25 119 GLY A CA 1
ATOM 942 C C . GLY A 1 119 ? -16.858 -6.198 17.297 1.00 88.25 119 GLY A C 1
ATOM 943 O O . GLY A 1 119 ? -15.695 -6.071 17.677 1.00 88.25 119 GLY A O 1
ATOM 944 N N . GLN A 1 120 ? -17.201 -6.899 16.222 1.00 90.69 120 GLN A N 1
ATOM 945 C CA . GLN A 1 120 ? -16.232 -7.540 15.339 1.00 90.69 120 GLN A CA 1
ATOM 946 C C . GLN A 1 120 ? -16.263 -6.891 13.963 1.00 90.69 120 GLN A C 1
ATOM 948 O O . GLN A 1 120 ? -17.333 -6.639 13.419 1.00 90.69 120 GLN A O 1
ATOM 953 N N . ILE A 1 121 ? -15.081 -6.630 13.407 1.00 91.12 121 ILE A N 1
ATOM 954 C CA . ILE A 1 121 ? -14.892 -6.094 12.056 1.00 91.12 121 ILE A CA 1
ATOM 955 C C . ILE A 1 121 ? -13.938 -7.041 11.340 1.00 91.12 121 ILE A C 1
ATOM 957 O O . ILE A 1 121 ? -12.792 -7.193 11.761 1.00 91.12 121 ILE A O 1
ATOM 961 N N . LEU A 1 122 ? -14.419 -7.702 10.282 1.00 91.00 122 LEU A N 1
ATOM 962 C CA . LEU A 1 122 ? -13.666 -8.728 9.543 1.00 91.00 122 LEU A CA 1
ATOM 963 C C . LEU A 1 122 ? -13.038 -9.797 10.464 1.00 91.00 122 LEU A C 1
ATOM 965 O O . LEU A 1 122 ? -11.883 -10.181 10.296 1.00 91.00 122 LEU A O 1
ATOM 969 N N . GLY A 1 123 ? -13.787 -10.239 11.480 1.00 87.56 123 GLY A N 1
ATOM 970 C CA . GLY A 1 123 ? -13.330 -11.235 12.457 1.00 87.56 123 GLY A CA 1
ATOM 971 C C . GLY A 1 123 ? -12.317 -10.725 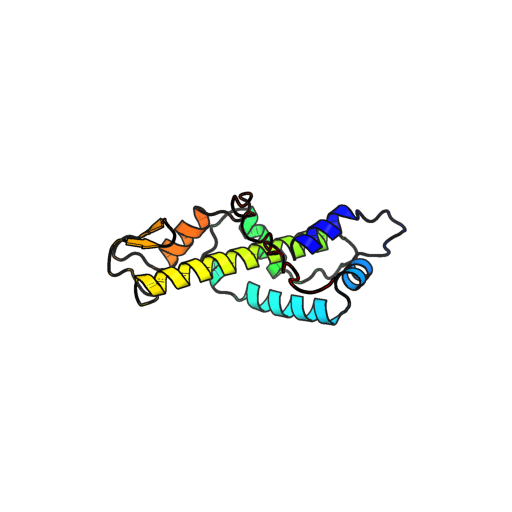13.491 1.00 87.56 123 GLY A C 1
ATOM 972 O O . GLY A 1 123 ? -11.878 -11.502 14.333 1.00 87.56 123 GLY A O 1
ATOM 973 N N . MET A 1 124 ? -11.951 -9.439 13.467 1.00 93.00 124 MET A N 1
ATOM 974 C CA . MET A 1 124 ? -11.123 -8.807 14.496 1.00 93.00 124 MET A CA 1
ATOM 975 C C . MET A 1 124 ? -12.003 -8.104 15.534 1.00 93.00 124 MET A C 1
ATOM 977 O O . MET A 1 124 ? -12.839 -7.271 15.180 1.00 93.00 124 ME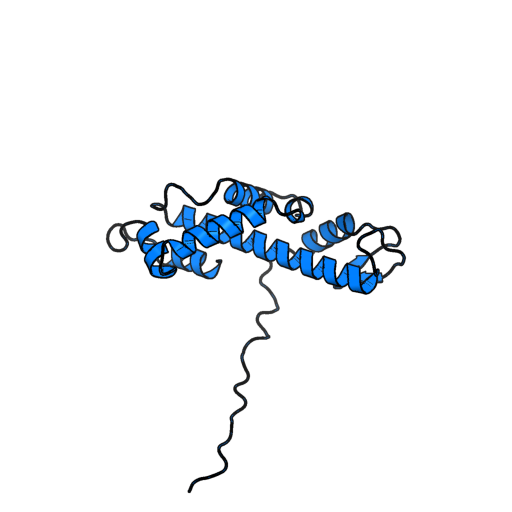T A O 1
ATOM 981 N N . ASP A 1 125 ? -11.764 -8.376 16.818 1.00 92.75 125 ASP A N 1
ATOM 982 C CA . ASP A 1 125 ? -12.436 -7.670 17.911 1.00 92.75 125 ASP A CA 1
ATOM 983 C C . ASP A 1 125 ? -12.012 -6.195 17.963 1.00 92.75 125 ASP A C 1
ATOM 985 O O . ASP A 1 125 ? -10.819 -5.864 17.983 1.00 92.75 125 ASP A O 1
ATOM 989 N N . VAL A 1 126 ? -13.002 -5.306 18.028 1.00 93.38 126 VAL A N 1
ATOM 990 C CA . VAL A 1 126 ? -12.836 -3.855 18.125 1.00 93.38 126 VAL A CA 1
ATOM 991 C C . VAL A 1 126 ? -13.429 -3.360 19.431 1.00 93.38 126 VAL A C 1
ATOM 993 O O . VAL A 1 126 ? -14.573 -3.662 19.782 1.00 93.38 126 VAL A O 1
ATOM 996 N N . LYS A 1 127 ? -12.640 -2.567 20.156 1.00 92.19 127 LYS A N 1
ATOM 997 C CA . LYS A 1 127 ? -13.047 -2.018 21.452 1.00 92.19 127 LYS A CA 1
ATOM 998 C C . LYS A 1 127 ? -13.843 -0.731 21.277 1.00 92.19 127 LYS A C 1
ATOM 1000 O O . LYS A 1 127 ? -13.588 0.067 20.372 1.00 92.19 127 LYS A O 1
ATOM 1005 N N . LYS A 1 128 ? -14.759 -0.464 22.208 1.00 93.00 128 LYS A N 1
ATOM 1006 C CA . LYS A 1 128 ? -15.403 0.849 22.309 1.00 93.00 128 LYS A CA 1
ATOM 1007 C C . LYS A 1 128 ? -14.332 1.934 22.481 1.00 93.00 128 LYS A C 1
ATOM 1009 O O . LYS A 1 128 ? -13.420 1.795 23.289 1.00 93.00 128 LYS A O 1
ATOM 1014 N N . GLY A 1 129 ? -14.449 3.013 21.716 1.00 93.12 129 GLY A N 1
ATOM 1015 C CA . GLY A 1 129 ? -13.490 4.117 21.684 1.00 93.12 129 GLY A CA 1
ATOM 1016 C C . GLY A 1 129 ? -12.262 3.878 20.798 1.00 93.12 129 GLY A C 1
ATOM 1017 O O . GLY A 1 129 ? -11.494 4.814 20.578 1.00 93.12 129 GLY A O 1
ATOM 1018 N N . GLU A 1 130 ? -12.066 2.673 20.251 1.00 94.50 130 GLU A N 1
ATOM 1019 C CA . GLU A 1 130 ? -10.947 2.395 19.346 1.00 94.50 130 GLU A CA 1
ATOM 1020 C C . GLU A 1 130 ? -11.090 3.204 18.050 1.00 94.50 130 GLU A C 1
ATOM 1022 O O . GLU A 1 130 ? -12.187 3.368 17.520 1.00 94.50 130 GLU A O 1
ATOM 1027 N N . SER A 1 131 ? -9.987 3.748 17.536 1.00 94.44 131 SER A N 1
ATOM 1028 C CA . SER A 1 131 ? -10.000 4.502 16.278 1.00 94.44 131 SER A CA 1
ATOM 1029 C C . SER A 1 131 ? -9.891 3.572 15.068 1.00 94.44 131 SER A C 1
ATOM 1031 O O . SER A 1 131 ? -9.201 2.553 15.142 1.00 94.44 131 SER A O 1
ATOM 1033 N N . LEU A 1 132 ? -10.453 3.978 13.921 1.00 92.94 132 LEU A N 1
ATOM 1034 C CA . LEU A 1 132 ? -10.252 3.282 12.642 1.00 92.94 132 LEU A CA 1
ATOM 1035 C C . LEU A 1 132 ? -8.763 3.017 12.378 1.00 92.94 132 LEU A C 1
ATOM 1037 O O . LEU A 1 132 ? -8.386 1.928 11.968 1.00 92.94 132 LEU A O 1
ATOM 1041 N N . GLY A 1 133 ? -7.903 4.004 12.643 1.00 92.31 133 GLY A N 1
ATOM 1042 C CA . GLY A 1 133 ? -6.471 3.899 12.382 1.00 92.31 133 GLY A CA 1
ATOM 1043 C C . GLY A 1 133 ? -5.746 2.877 13.261 1.00 92.31 133 GLY A C 1
ATOM 1044 O O . GLY A 1 133 ? -4.894 2.141 12.766 1.00 92.31 133 GLY A O 1
ATOM 1045 N N . SER A 1 134 ? -6.070 2.816 14.556 1.00 93.06 134 SER A N 1
ATOM 1046 C CA . SER A 1 134 ? -5.491 1.822 15.472 1.00 93.06 134 SER A CA 1
ATOM 1047 C C . SER A 1 134 ? -5.983 0.412 15.156 1.00 93.06 134 SER A C 1
ATOM 1049 O O . SER A 1 134 ? -5.181 -0.521 15.133 1.00 93.06 134 SER A O 1
ATOM 1051 N N . ALA A 1 135 ? -7.272 0.279 14.842 1.00 93.94 135 ALA A N 1
ATOM 1052 C CA . ALA A 1 135 ? -7.869 -0.995 14.479 1.00 93.94 135 ALA A CA 1
ATOM 1053 C C . ALA A 1 135 ? -7.334 -1.497 13.126 1.00 93.94 135 ALA A C 1
ATOM 1055 O O . ALA A 1 135 ? -6.899 -2.639 13.027 1.00 93.94 135 ALA A O 1
ATOM 1056 N N . ALA A 1 136 ? -7.242 -0.630 12.113 1.00 92.81 136 ALA A N 1
ATOM 1057 C CA . ALA A 1 136 ? -6.696 -0.980 10.801 1.00 92.81 136 ALA A CA 1
ATOM 1058 C C . ALA A 1 136 ? -5.239 -1.456 10.892 1.00 92.81 136 ALA A C 1
ATOM 1060 O O . ALA A 1 136 ? -4.885 -2.467 10.292 1.00 92.81 136 ALA A O 1
ATOM 1061 N N . LYS A 1 137 ? -4.398 -0.785 11.695 1.00 92.19 137 LYS A N 1
ATOM 1062 C CA . LYS A 1 137 ? -3.011 -1.224 11.934 1.00 92.19 137 LYS A CA 1
ATOM 1063 C C . LYS A 1 137 ? -2.949 -2.628 12.533 1.00 92.19 137 LYS A C 1
ATOM 1065 O O . LYS A 1 137 ? -2.165 -3.454 12.070 1.00 92.19 137 LYS A O 1
ATOM 1070 N N . ARG A 1 138 ? -3.781 -2.905 13.545 1.00 93.00 138 ARG A N 1
ATOM 1071 C CA . ARG A 1 138 ? -3.905 -4.238 14.160 1.00 93.00 138 ARG A CA 1
ATOM 1072 C C . ARG A 1 138 ? -4.355 -5.277 13.137 1.00 93.00 138 ARG A C 1
ATOM 1074 O O . ARG A 1 138 ? -3.703 -6.309 13.005 1.00 93.00 138 ARG A O 1
ATOM 1081 N N . TYR A 1 139 ? -5.399 -4.971 12.373 1.00 92.25 139 TYR A N 1
ATOM 1082 C CA . TYR A 1 139 ? -5.938 -5.856 11.346 1.00 92.25 139 TYR A CA 1
ATOM 1083 C C . TYR A 1 139 ? -4.889 -6.210 10.287 1.00 92.25 139 TYR A C 1
ATOM 1085 O O . TYR A 1 139 ? -4.668 -7.384 9.994 1.00 92.25 139 TYR A O 1
ATOM 1093 N N . MET A 1 140 ? -4.179 -5.214 9.754 1.00 90.31 140 MET A N 1
ATOM 1094 C CA . MET A 1 140 ? -3.148 -5.425 8.734 1.00 90.31 140 MET A CA 1
ATOM 1095 C C . MET A 1 140 ? -1.939 -6.202 9.270 1.00 90.31 140 MET A C 1
ATOM 1097 O O . MET A 1 140 ? -1.313 -6.951 8.516 1.00 90.31 140 MET A O 1
ATOM 1101 N N . ALA A 1 141 ? -1.604 -6.037 10.555 1.00 89.69 141 ALA A N 1
ATOM 1102 C CA . ALA A 1 141 ? -0.541 -6.796 11.210 1.00 89.69 141 ALA A CA 1
ATOM 1103 C C . ALA A 1 141 ? -0.929 -8.269 11.412 1.00 89.69 141 ALA A C 1
ATOM 1105 O O . ALA A 1 141 ? -0.092 -9.147 11.231 1.00 89.69 141 ALA A O 1
ATOM 1106 N N . GLN A 1 142 ? -2.197 -8.541 11.737 1.00 89.62 142 GLN A N 1
ATOM 1107 C CA . GLN A 1 142 ? -2.732 -9.899 11.900 1.00 89.62 142 GLN A CA 1
ATOM 1108 C C . GLN A 1 142 ? -2.936 -10.626 10.564 1.00 89.62 142 GLN A C 1
ATOM 1110 O O . GLN A 1 142 ? -2.907 -11.852 10.528 1.00 89.62 142 GLN A O 1
ATOM 1115 N N . ASN A 1 143 ? -3.107 -9.882 9.469 1.00 88.88 143 ASN A N 1
ATOM 1116 C CA . ASN A 1 143 ? -3.396 -10.425 8.145 1.00 88.88 143 ASN A CA 1
ATOM 1117 C C . ASN A 1 143 ? -2.280 -10.056 7.143 1.00 88.88 143 ASN A C 1
ATOM 1119 O O . ASN A 1 143 ? -2.453 -9.139 6.330 1.00 88.88 143 ASN A O 1
ATOM 1123 N N . PRO A 1 144 ? -1.102 -10.707 7.194 1.00 85.00 144 PRO A N 1
ATOM 1124 C CA . PRO A 1 144 ? -0.029 -10.466 6.236 1.00 85.00 144 PRO A CA 1
ATOM 1125 C C . PRO A 1 144 ? -0.410 -10.934 4.823 1.00 85.00 144 PRO A C 1
ATOM 1127 O O . PRO A 1 144 ? -1.051 -11.962 4.638 1.00 85.00 144 PRO A O 1
ATOM 1130 N N . ILE A 1 145 ? 0.023 -10.182 3.811 1.00 76.44 145 ILE A N 1
ATOM 1131 C CA . ILE A 1 145 ? -0.321 -10.416 2.394 1.00 76.44 145 ILE A CA 1
ATOM 1132 C C . ILE A 1 145 ? 0.551 -11.504 1.735 1.00 76.44 145 ILE A C 1
ATOM 1134 O O . ILE A 1 145 ? 0.197 -12.024 0.672 1.00 76.44 145 ILE A O 1
ATOM 1138 N N . ASP A 1 146 ? 1.646 -11.875 2.406 1.00 66.00 146 ASP A N 1
ATOM 1139 C CA . ASP A 1 146 ? 2.560 -12.965 2.039 1.00 66.00 146 ASP A CA 1
ATOM 1140 C C . ASP A 1 146 ? 2.143 -14.323 2.631 1.00 66.00 146 ASP A C 1
ATOM 1142 O O . ASP A 1 146 ? 2.810 -15.330 2.395 1.00 66.00 146 ASP A O 1
ATOM 1146 N N . ALA A 1 147 ? 1.036 -14.379 3.385 1.00 45.38 147 ALA A N 1
ATOM 1147 C CA . ALA A 1 147 ? 0.402 -15.657 3.667 1.00 45.38 147 ALA A CA 1
ATOM 1148 C C . ALA A 1 147 ? -0.099 -16.237 2.329 1.00 45.38 147 ALA A C 1
ATOM 1150 O O . ALA A 1 147 ? -0.777 -15.517 1.586 1.00 45.38 147 ALA A O 1
ATOM 1151 N N . PRO A 1 148 ? 0.217 -17.500 1.983 1.00 36.78 148 PRO A N 1
ATOM 1152 C CA . PRO A 1 148 ? -0.437 -18.151 0.857 1.00 36.78 148 PRO A CA 1
ATOM 1153 C C . PRO A 1 148 ? -1.939 -18.099 1.135 1.00 36.78 148 PRO A C 1
ATOM 1155 O O . PRO A 1 148 ? -2.393 -18.633 2.145 1.00 36.78 148 PRO A O 1
ATOM 1158 N N . ASN A 1 149 ? -2.695 -17.382 0.301 1.00 35.47 149 ASN A N 1
ATOM 1159 C CA . ASN A 1 149 ? -4.139 -17.249 0.464 1.00 35.47 149 ASN A CA 1
ATOM 1160 C C . ASN A 1 149 ? -4.756 -18.660 0.589 1.00 35.47 149 ASN A C 1
ATOM 1162 O O . ASN A 1 149 ? -4.653 -19.433 -0.364 1.00 35.47 149 ASN A O 1
ATOM 1166 N N . PRO A 1 150 ? -5.480 -19.004 1.672 1.00 37.00 150 PRO A N 1
ATOM 1167 C CA . PRO A 1 150 ? -6.364 -20.173 1.667 1.00 37.00 150 PRO A CA 1
ATOM 1168 C C . PRO A 1 150 ? -7.554 -20.007 0.701 1.00 37.00 150 PRO A C 1
ATOM 1170 O O . PRO A 1 150 ? -8.333 -20.933 0.494 1.00 37.00 150 PRO A O 1
ATOM 1173 N N . THR A 1 151 ? -7.703 -18.831 0.091 1.00 39.16 151 THR A N 1
ATOM 1174 C CA . THR A 1 151 ? -8.792 -18.447 -0.808 1.00 39.16 151 THR A CA 1
ATOM 1175 C C . THR A 1 151 ? -8.300 -18.203 -2.238 1.00 39.16 151 THR A C 1
ATOM 1177 O O . THR A 1 151 ? -8.532 -17.161 -2.834 1.00 39.16 151 THR A O 1
ATOM 1180 N N . GLU A 1 152 ? -7.679 -19.222 -2.833 1.00 39.53 152 GLU A N 1
ATOM 1181 C CA . GLU A 1 152 ? -7.840 -19.541 -4.265 1.00 39.53 152 GLU A CA 1
ATOM 1182 C C . GLU A 1 152 ? -8.851 -20.692 -4.424 1.00 39.53 152 GLU A C 1
ATOM 1184 O O . GLU A 1 152 ? -8.627 -21.699 -5.090 1.00 39.53 152 GLU A O 1
ATOM 1189 N N . LYS A 1 153 ? -10.007 -20.559 -3.767 1.00 37.69 153 LYS A N 1
ATOM 1190 C CA . LYS A 1 153 ? -11.182 -21.404 -4.012 1.00 37.69 153 LYS A CA 1
ATOM 1191 C C . LYS A 1 153 ? -12.441 -20.563 -4.158 1.00 37.69 153 LYS A C 1
ATOM 1193 O O . LYS A 1 153 ? -13.429 -20.798 -3.475 1.00 37.69 153 LYS A O 1
ATOM 1198 N N . THR A 1 154 ? -12.433 -19.570 -5.039 1.00 38.09 154 THR A N 1
ATOM 1199 C CA . THR A 1 154 ? -13.677 -19.087 -5.661 1.00 38.09 154 THR A CA 1
ATOM 1200 C C . THR A 1 154 ? -13.316 -18.309 -6.915 1.00 38.09 154 THR A C 1
ATOM 1202 O O . THR A 1 154 ? -12.746 -17.228 -6.845 1.00 38.09 154 THR A O 1
ATOM 1205 N N . GLY A 1 155 ? -13.567 -18.917 -8.070 1.00 35.25 155 GLY A N 1
ATOM 1206 C CA . GLY A 1 155 ? -13.128 -18.393 -9.361 1.00 35.25 155 GLY A CA 1
ATOM 1207 C C . GLY A 1 155 ? -12.879 -19.461 -10.424 1.00 35.25 155 GLY A C 1
ATOM 1208 O O . GLY A 1 155 ? -12.606 -19.111 -11.563 1.00 35.25 155 GLY A O 1
ATOM 1209 N N . GLN A 1 156 ? -13.028 -20.754 -10.112 1.00 32.31 156 GLN A N 1
ATOM 1210 C CA . GLN A 1 156 ? -13.464 -21.694 -11.142 1.00 32.31 156 GLN A CA 1
ATOM 1211 C C . GLN A 1 156 ? -14.919 -21.348 -11.432 1.00 32.31 156 GLN A C 1
ATOM 1213 O O . GLN A 1 156 ? -15.819 -21.674 -10.658 1.00 32.31 156 GLN A O 1
ATOM 1218 N N . GLN A 1 157 ? -15.116 -20.599 -12.516 1.00 33.44 157 GLN A N 1
ATOM 1219 C CA . GLN A 1 157 ? -16.377 -20.566 -13.231 1.00 33.44 157 GLN A CA 1
ATOM 1220 C C . GLN A 1 157 ? -16.830 -22.015 -13.376 1.00 33.44 157 GLN A C 1
ATOM 1222 O O . GLN A 1 157 ? -16.258 -22.786 -14.143 1.00 33.44 157 GLN A O 1
ATOM 1227 N N . ALA A 1 158 ? -17.839 -22.389 -12.593 1.00 32.34 158 ALA A N 1
ATOM 1228 C CA . ALA A 1 158 ? -18.708 -23.475 -12.966 1.00 32.34 158 ALA A CA 1
ATOM 1229 C C . ALA A 1 158 ? -19.289 -23.064 -14.319 1.00 32.34 158 ALA A C 1
ATOM 1231 O O . ALA A 1 158 ? -20.209 -22.247 -14.392 1.00 32.34 158 ALA A O 1
ATOM 1232 N N . SER A 1 159 ? -18.704 -23.581 -15.396 1.00 34.06 159 SER A N 1
ATOM 1233 C CA . SER A 1 159 ? -19.396 -23.743 -16.659 1.00 34.06 159 SER A CA 1
ATOM 1234 C C . SER A 1 159 ? -20.568 -24.676 -16.371 1.00 34.06 159 SER A C 1
ATOM 1236 O O . SER A 1 159 ? -20.489 -25.890 -16.532 1.00 34.06 159 SER A O 1
ATOM 1238 N N . SER A 1 160 ? -21.658 -24.099 -15.854 1.00 35.34 160 SER A N 1
ATOM 1239 C CA . SER A 1 160 ? -22.966 -24.731 -15.918 1.00 35.34 160 SER A CA 1
ATOM 1240 C C . SER A 1 160 ? -23.195 -25.019 -17.387 1.00 35.34 160 SER A C 1
ATOM 1242 O O . SER A 1 160 ? -23.294 -24.099 -18.200 1.00 35.34 160 SER A O 1
ATOM 1244 N N . GLY A 1 161 ? -23.158 -26.308 -17.717 1.00 32.84 161 GLY A N 1
ATOM 1245 C CA . GLY A 1 161 ? -23.465 -26.801 -19.038 1.00 32.84 161 GLY A CA 1
ATOM 1246 C C . GLY A 1 161 ? -24.829 -26.268 -19.434 1.00 32.84 161 GLY A C 1
ATOM 1247 O O . GLY A 1 161 ? -25.847 -26.650 -18.861 1.00 32.84 161 GLY A O 1
ATOM 1248 N N . TYR A 1 162 ? -24.840 -25.384 -20.424 1.00 36.31 162 TYR A N 1
ATOM 1249 C CA . TYR A 1 162 ? -26.013 -25.219 -21.257 1.00 36.31 162 TYR A CA 1
ATOM 1250 C C . TYR A 1 162 ? -26.154 -26.523 -22.031 1.00 36.31 162 TYR A C 1
ATOM 1252 O O . TYR A 1 162 ? -25.531 -26.726 -23.070 1.00 36.31 162 TYR A O 1
ATOM 1260 N N . GLN A 1 163 ? -26.918 -27.444 -21.454 1.00 38.94 163 GLN A N 1
ATOM 1261 C CA . GLN A 1 163 ? -27.426 -28.595 -22.166 1.00 38.94 163 GLN A CA 1
ATOM 1262 C C . GLN A 1 163 ? -28.389 -28.058 -23.223 1.00 38.94 163 GLN A C 1
ATOM 1264 O O . GLN A 1 163 ? -29.485 -27.591 -22.916 1.00 38.94 163 GLN A O 1
ATOM 1269 N N . SER A 1 164 ? -27.926 -28.063 -24.468 1.00 40.91 164 SER A N 1
ATOM 1270 C CA . SER A 1 164 ? -28.731 -27.851 -25.661 1.00 40.91 164 SER A CA 1
ATOM 1271 C C . SER A 1 164 ? -29.784 -28.955 -25.747 1.00 40.91 164 SER A C 1
ATOM 1273 O O . SER A 1 164 ? -29.540 -30.041 -26.261 1.00 40.91 164 SER A O 1
ATOM 1275 N N . LEU A 1 165 ? -30.961 -28.677 -25.194 1.00 44.06 165 LEU A N 1
ATOM 1276 C CA . LEU A 1 165 ? -32.213 -29.272 -25.641 1.00 44.06 165 LEU A CA 1
ATOM 1277 C C . LEU A 1 165 ? -32.508 -28.641 -27.006 1.00 44.06 165 LEU A C 1
ATOM 1279 O O . LEU A 1 165 ? -32.731 -27.438 -27.022 1.00 44.06 165 LEU A O 1
ATOM 1283 N N . TRP A 1 166 ? -32.382 -29.428 -28.086 1.00 46.09 166 TRP A N 1
ATOM 1284 C CA . TRP A 1 166 ? -32.945 -29.333 -29.457 1.00 46.09 166 TRP A CA 1
ATOM 1285 C C . TRP A 1 166 ? -31.915 -29.796 -30.523 1.00 46.09 166 TRP A C 1
ATOM 1287 O O . TRP A 1 166 ? -30.902 -29.128 -30.722 1.00 46.09 166 TRP A O 1
ATOM 1297 N N . GLY A 1 167 ? -32.230 -30.903 -31.222 1.00 42.91 167 GLY A N 1
ATOM 1298 C CA . GLY A 1 167 ? -31.539 -31.468 -32.406 1.00 42.91 167 GLY A CA 1
ATOM 1299 C C . GLY A 1 167 ? -30.717 -32.724 -32.076 1.00 42.91 167 GLY A C 1
ATOM 1300 O O . GLY A 1 167 ? -29.782 -32.627 -31.289 1.00 42.91 167 GLY A O 1
ATOM 1301 N N . ASP A 1 168 ? -30.998 -33.937 -32.554 1.00 40.00 168 ASP A N 1
ATOM 1302 C CA . ASP A 1 168 ? -31.827 -34.469 -33.655 1.00 40.00 168 ASP A CA 1
ATOM 1303 C C . ASP A 1 168 ? -32.557 -35.736 -33.156 1.00 40.00 168 ASP A C 1
ATOM 1305 O O . ASP A 1 168 ? -31.928 -36.495 -32.375 1.00 40.00 168 ASP A O 1
#

Sequence (168 aa):
MLALAQQFRQEKPTTGLFGNASNMFAKLTGSDTTLRDLRIRQNALVNNQVLRFLPPGPATDRDVEIVRQGAPTDMDNPEVVARWLESMSRLERRNAQFNDFKSEWMSTNGNPGQSRKEGQILGMDVKKGESLGSAAKRYMAQNPIDAPNPTEKTGQQASSGYQSLWGD